Protein AF-A0A0U1TXP8-F1 (afdb_monomer_lite)

Structure (mmCIF, N/CA/C/O backbone):
data_AF-A0A0U1TXP8-F1
#
_entry.id   AF-A0A0U1TXP8-F1
#
loop_
_atom_site.group_PDB
_atom_site.id
_atom_site.type_symbol
_atom_site.label_atom_id
_atom_site.label_alt_id
_atom_site.label_comp_id
_atom_site.label_asym_id
_atom_site.label_entity_id
_atom_site.label_seq_id
_atom_site.pdbx_PDB_ins_code
_atom_site.Cartn_x
_atom_site.Cartn_y
_atom_site.Cartn_z
_atom_site.occupancy
_atom_site.B_iso_or_equiv
_atom_site.auth_seq_id
_atom_site.auth_comp_id
_atom_site.auth_asym_id
_atom_site.auth_atom_id
_atom_site.pdbx_PDB_model_num
ATOM 1 N N . ASP A 1 1 ? 27.251 -8.734 -37.425 1.00 66.00 1 ASP A N 1
ATOM 2 C CA . ASP A 1 1 ? 26.172 -7.727 -37.318 1.00 66.00 1 ASP A CA 1
ATOM 3 C C . ASP A 1 1 ? 24.769 -8.261 -37.037 1.00 66.00 1 ASP A C 1
ATOM 5 O O . ASP A 1 1 ? 24.225 -7.894 -36.007 1.00 66.00 1 ASP A O 1
ATOM 9 N N . ALA A 1 2 ? 24.181 -9.160 -37.839 1.00 79.81 2 ALA A N 1
ATOM 10 C CA . ALA A 1 2 ? 22.773 -9.589 -37.662 1.00 79.81 2 ALA A CA 1
ATOM 11 C C . ALA A 1 2 ? 22.411 -10.181 -36.274 1.00 79.81 2 ALA A C 1
ATOM 13 O O . ALA A 1 2 ? 21.310 -9.989 -35.764 1.00 79.81 2 ALA A O 1
ATOM 14 N N . TRP A 1 3 ? 23.361 -10.871 -35.643 1.00 88.19 3 TRP A N 1
ATOM 15 C CA . TRP A 1 3 ? 23.220 -11.496 -34.324 1.00 88.19 3 TRP A CA 1
ATOM 16 C C . TRP A 1 3 ? 23.032 -10.460 -33.209 1.00 88.19 3 TRP A C 1
ATOM 18 O O . TRP A 1 3 ? 22.244 -10.664 -32.292 1.00 88.19 3 TRP A O 1
ATOM 28 N N . VAL A 1 4 ? 23.717 -9.318 -33.319 1.00 90.06 4 VAL A N 1
ATOM 29 C CA . VAL A 1 4 ? 23.610 -8.215 -32.355 1.00 90.06 4 VAL A CA 1
ATOM 30 C C . VAL A 1 4 ? 22.229 -7.575 -32.462 1.00 90.06 4 VAL A C 1
ATOM 32 O O . VAL A 1 4 ? 21.575 -7.350 -31.447 1.00 90.06 4 VAL A O 1
ATOM 35 N N . SER A 1 5 ? 21.734 -7.372 -33.686 1.00 86.56 5 SER A N 1
ATOM 36 C CA . SER A 1 5 ? 20.376 -6.874 -33.925 1.00 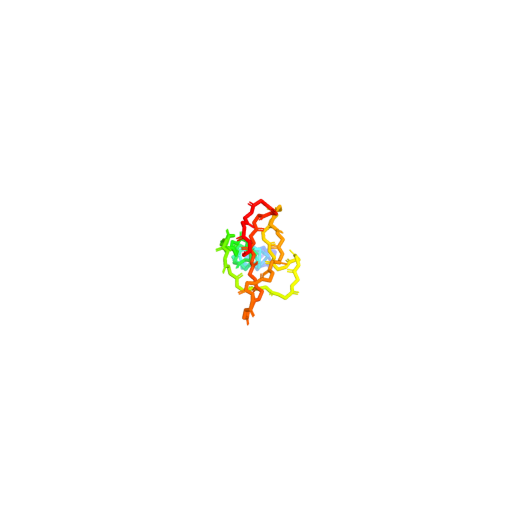86.56 5 SER A CA 1
ATOM 37 C C . SER A 1 5 ? 19.309 -7.801 -33.334 1.00 86.56 5 SER A C 1
ATOM 39 O O . SER A 1 5 ? 18.367 -7.321 -32.710 1.00 86.56 5 SER A O 1
ATOM 41 N N . PHE A 1 6 ? 19.476 -9.121 -33.455 1.00 91.75 6 PHE A N 1
ATOM 42 C CA . PHE A 1 6 ? 18.555 -10.098 -32.865 1.00 91.75 6 PHE A CA 1
ATOM 43 C C . PHE A 1 6 ? 18.525 -10.029 -31.330 1.00 91.75 6 PHE A C 1
ATOM 45 O O . PHE A 1 6 ? 17.450 -10.018 -30.728 1.00 91.75 6 PHE A O 1
ATOM 52 N N . LEU A 1 7 ? 19.693 -9.908 -30.691 1.00 93.06 7 LEU A N 1
ATOM 53 C CA . LEU A 1 7 ? 19.789 -9.760 -29.236 1.00 93.06 7 LEU A CA 1
ATOM 54 C C . LEU A 1 7 ? 19.120 -8.473 -28.743 1.00 93.06 7 LEU A C 1
ATOM 56 O O . LEU A 1 7 ? 18.434 -8.498 -27.723 1.00 93.06 7 LEU A O 1
ATOM 60 N N . ILE A 1 8 ? 19.263 -7.371 -29.483 1.00 94.38 8 ILE A N 1
ATOM 61 C CA . ILE A 1 8 ? 18.619 -6.095 -29.146 1.00 94.38 8 ILE A CA 1
ATOM 62 C C . ILE A 1 8 ? 17.092 -6.237 -29.177 1.00 94.38 8 ILE A C 1
ATOM 64 O O . ILE A 1 8 ? 16.425 -5.815 -28.234 1.00 94.38 8 ILE A O 1
ATOM 68 N N . VAL A 1 9 ? 16.532 -6.878 -30.207 1.00 94.44 9 VAL A N 1
ATOM 69 C CA . VAL A 1 9 ? 15.078 -7.096 -30.320 1.00 94.44 9 VAL A CA 1
ATOM 70 C C . VAL A 1 9 ? 14.541 -7.929 -29.152 1.00 94.44 9 VAL A C 1
ATOM 72 O O . VAL A 1 9 ? 13.524 -7.565 -28.561 1.00 94.44 9 VAL A O 1
ATOM 75 N N . LEU A 1 10 ? 15.236 -9.003 -28.768 1.00 93.50 10 LEU A N 1
ATOM 76 C CA . LEU A 1 10 ? 14.845 -9.831 -27.621 1.00 93.50 10 LEU A CA 1
ATOM 77 C C . LEU A 1 10 ? 14.870 -9.055 -26.301 1.00 93.50 10 LEU A C 1
ATOM 79 O O . LEU A 1 10 ? 13.971 -9.203 -25.473 1.00 93.50 10 LEU A O 1
ATOM 83 N N . LEU A 1 11 ? 15.884 -8.213 -26.110 1.00 94.31 11 LEU A N 1
ATOM 84 C CA . LEU A 1 11 ? 16.046 -7.419 -24.896 1.00 94.31 11 LEU A CA 1
ATOM 85 C C . LEU A 1 11 ? 14.928 -6.373 -24.777 1.00 94.31 11 LEU A C 1
ATOM 87 O O . LEU A 1 11 ? 14.308 -6.251 -23.721 1.00 94.31 11 LEU A O 1
ATOM 91 N N . VAL A 1 12 ? 14.595 -5.695 -25.879 1.00 94.94 12 VAL A N 1
ATOM 92 C CA . VAL A 1 12 ? 13.471 -4.748 -25.940 1.00 94.94 12 VAL A CA 1
ATOM 93 C C . VAL A 1 12 ? 12.136 -5.453 -25.681 1.00 94.94 12 VAL A C 1
ATOM 95 O O . VAL A 1 12 ? 11.345 -4.971 -24.873 1.00 94.94 12 VAL A O 1
ATOM 98 N N . ALA A 1 13 ? 11.894 -6.616 -26.292 1.00 93.19 13 ALA A N 1
ATOM 99 C CA . ALA A 1 13 ? 10.674 -7.391 -26.064 1.00 93.19 13 ALA A CA 1
ATOM 100 C C . ALA A 1 13 ? 10.531 -7.825 -24.594 1.00 93.19 13 ALA A C 1
ATOM 102 O O . ALA A 1 13 ? 9.459 -7.684 -24.007 1.00 93.19 13 ALA A O 1
ATOM 103 N N . SER A 1 14 ? 11.622 -8.280 -23.973 1.00 92.81 14 SER A N 1
ATOM 104 C CA . SER A 1 14 ? 11.654 -8.645 -22.553 1.00 92.81 14 SER A CA 1
ATOM 105 C C . SER A 1 14 ? 11.333 -7.454 -21.642 1.00 92.81 14 SER A C 1
ATOM 107 O O . SER A 1 14 ? 10.506 -7.573 -20.736 1.00 92.81 14 SER A O 1
ATOM 109 N N . LEU A 1 15 ? 11.914 -6.280 -21.919 1.00 90.25 15 LEU A N 1
ATOM 110 C CA . LEU A 1 15 ? 11.644 -5.050 -21.167 1.00 90.25 15 LEU A CA 1
ATOM 111 C C . LEU A 1 15 ? 10.183 -4.601 -21.287 1.00 90.25 15 LEU A C 1
ATOM 113 O O . LEU A 1 15 ? 9.581 -4.224 -20.282 1.00 90.25 15 LEU A O 1
ATOM 117 N N . LEU A 1 16 ? 9.596 -4.672 -22.485 1.00 87.75 16 LEU A N 1
ATOM 118 C CA . LEU A 1 16 ? 8.186 -4.338 -22.707 1.00 87.75 16 LEU A CA 1
ATOM 119 C C . LEU A 1 16 ? 7.252 -5.299 -21.959 1.00 87.75 16 LEU A C 1
ATOM 121 O O . LEU A 1 16 ? 6.320 -4.854 -21.288 1.00 87.75 16 LEU A O 1
ATOM 125 N N . CYS A 1 17 ? 7.536 -6.603 -22.004 1.00 87.50 17 CYS A N 1
ATOM 126 C CA . CYS A 1 17 ? 6.797 -7.608 -21.241 1.00 87.50 17 CYS A CA 1
ATOM 127 C C . CYS A 1 17 ? 6.909 -7.369 -19.729 1.00 87.50 17 CYS A C 1
ATOM 129 O O . CYS A 1 17 ? 5.902 -7.394 -19.019 1.00 87.50 17 CYS A O 1
ATOM 131 N N . TYR A 1 18 ? 8.115 -7.086 -19.232 1.00 87.44 18 TYR A N 1
ATOM 132 C CA . TYR A 1 18 ? 8.339 -6.788 -17.820 1.00 87.44 18 TYR A CA 1
ATOM 133 C C . TYR A 1 18 ? 7.587 -5.528 -17.379 1.00 87.44 18 TYR A C 1
ATOM 135 O O . TYR A 1 18 ? 6.942 -5.538 -16.331 1.00 87.44 18 TYR A O 1
ATOM 143 N N . ALA A 1 19 ? 7.606 -4.463 -18.186 1.00 78.81 19 ALA A N 1
ATOM 144 C CA . ALA A 1 19 ? 6.872 -3.232 -17.904 1.00 78.81 19 ALA A CA 1
ATOM 145 C C . ALA A 1 19 ? 5.357 -3.477 -17.809 1.00 78.81 19 ALA A C 1
ATOM 147 O O . ALA A 1 19 ? 4.714 -2.975 -16.887 1.00 78.81 19 ALA A O 1
ATOM 148 N N . HIS A 1 20 ? 4.798 -4.298 -18.703 1.00 75.62 20 HIS A N 1
ATOM 149 C CA . HIS A 1 20 ? 3.378 -4.652 -18.687 1.00 75.62 20 HIS A CA 1
ATOM 150 C C . HIS A 1 20 ? 2.986 -5.397 -17.398 1.00 75.62 20 HIS A C 1
ATOM 152 O O . HIS A 1 20 ? 1.993 -5.070 -16.749 1.00 75.62 20 HIS A O 1
ATOM 158 N N . VAL A 1 21 ? 3.814 -6.352 -16.965 1.00 72.06 21 VAL A N 1
ATOM 159 C CA . VAL A 1 21 ? 3.594 -7.111 -15.721 1.00 72.06 21 VAL A CA 1
ATOM 160 C C . VAL A 1 21 ? 3.801 -6.240 -14.477 1.00 72.06 21 VAL A C 1
ATOM 162 O O . VAL A 1 21 ? 3.058 -6.363 -13.502 1.00 72.06 21 VAL A O 1
ATOM 165 N N . ALA A 1 22 ? 4.782 -5.336 -14.496 1.00 66.38 22 ALA A N 1
ATOM 166 C CA . ALA A 1 22 ? 5.055 -4.422 -13.391 1.00 66.38 22 ALA A CA 1
ATOM 167 C C . ALA A 1 22 ? 3.908 -3.423 -13.167 1.00 66.38 22 ALA A C 1
ATOM 169 O O . ALA A 1 22 ? 3.575 -3.121 -12.017 1.00 66.38 22 ALA A O 1
ATOM 170 N N . GLN A 1 23 ? 3.262 -2.951 -14.237 1.00 57.78 23 GLN A N 1
ATOM 171 C CA . GLN A 1 23 ? 2.095 -2.071 -14.131 1.00 57.78 23 GLN A CA 1
ATOM 172 C C . GLN A 1 23 ? 0.852 -2.788 -13.583 1.00 57.78 23 GLN A C 1
ATOM 174 O O . GLN A 1 23 ? 0.062 -2.171 -12.871 1.00 57.78 23 GLN A O 1
ATOM 179 N N . GLY A 1 24 ? 0.722 -4.103 -13.789 1.00 52.50 24 GLY A N 1
ATOM 180 C CA . GLY A 1 24 ? -0.392 -4.903 -13.264 1.00 52.50 24 GLY A CA 1
ATOM 181 C C . GLY A 1 24 ? -0.444 -5.059 -11.734 1.00 52.50 24 GLY A C 1
ATOM 182 O O . GLY A 1 24 ? -1.410 -5.610 -11.214 1.00 52.50 24 GLY A O 1
ATOM 183 N N . LYS A 1 25 ? 0.566 -4.592 -10.982 1.00 51.53 25 LYS A N 1
ATOM 184 C CA . LYS A 1 25 ? 0.645 -4.771 -9.516 1.00 51.53 25 LYS A CA 1
ATOM 185 C C . LYS A 1 25 ? 0.365 -3.523 -8.674 1.00 51.53 25 LYS A C 1
ATOM 187 O O . LYS A 1 25 ? 0.470 -3.608 -7.451 1.00 51.53 25 LYS A O 1
ATOM 192 N N . ARG A 1 26 ? 0.033 -2.369 -9.262 1.00 50.47 26 ARG A N 1
ATOM 193 C CA . ARG A 1 26 ? 0.061 -1.089 -8.523 1.00 50.47 26 ARG A CA 1
ATOM 194 C C . ARG A 1 26 ? -1.217 -0.264 -8.480 1.00 50.47 26 ARG A C 1
ATOM 196 O O . ARG A 1 26 ? -1.141 0.933 -8.254 1.00 50.47 26 ARG A O 1
ATOM 203 N N . THR A 1 27 ? -2.375 -0.904 -8.507 1.00 49.25 27 THR A N 1
ATOM 204 C CA . THR A 1 27 ? -3.609 -0.291 -7.994 1.00 49.25 27 THR A CA 1
ATOM 205 C C . THR A 1 27 ? -4.526 -1.373 -7.433 1.00 49.25 27 THR A C 1
ATOM 207 O O . THR A 1 27 ? -5.583 -1.667 -7.978 1.00 49.25 27 THR A O 1
ATOM 210 N N . LYS A 1 28 ? -4.162 -1.966 -6.283 1.00 57.28 28 LYS A N 1
ATOM 211 C CA . LYS A 1 28 ? -5.233 -2.346 -5.349 1.00 57.28 28 LYS A CA 1
ATOM 212 C C . LYS A 1 28 ? -5.847 -1.023 -4.925 1.00 57.28 28 LYS A C 1
ATOM 214 O O . LYS A 1 28 ? -5.299 -0.343 -4.061 1.00 57.28 28 LYS A O 1
ATOM 219 N N . GLU A 1 29 ? -6.885 -0.619 -5.645 1.00 59.75 29 GLU A N 1
ATOM 220 C CA . GLU A 1 29 ? -7.672 0.559 -5.334 1.00 59.75 29 GLU A CA 1
ATOM 221 C C . GLU A 1 29 ? -7.982 0.510 -3.842 1.00 59.75 29 GLU A C 1
ATOM 223 O O . GLU A 1 29 ? -8.354 -0.530 -3.284 1.00 59.75 29 GLU A O 1
ATOM 228 N N . CYS A 1 30 ? -7.633 1.591 -3.165 1.00 69.06 30 CYS A N 1
ATOM 229 C CA . CYS A 1 30 ? -7.539 1.569 -1.727 1.00 69.06 30 CYS A CA 1
ATOM 230 C C . CYS A 1 30 ? -8.931 1.807 -1.137 1.00 69.06 30 CYS A C 1
ATOM 232 O O . CYS A 1 30 ? -9.308 2.935 -0.840 1.00 69.06 30 CYS A O 1
ATOM 234 N N . VAL A 1 31 ? -9.720 0.733 -1.061 1.00 72.44 31 VAL A N 1
ATOM 235 C CA . VAL A 1 31 ? -11.139 0.785 -0.692 1.00 72.44 31 VAL A CA 1
ATOM 236 C C . VAL A 1 31 ? -11.313 0.682 0.824 1.00 72.44 31 VAL A C 1
ATOM 238 O O . VAL A 1 31 ? -10.935 -0.320 1.440 1.00 72.44 31 VAL A O 1
ATOM 241 N N . THR A 1 32 ? -11.918 1.714 1.413 1.00 76.69 32 THR A N 1
ATOM 242 C CA . THR A 1 32 ? -12.363 1.738 2.815 1.00 76.69 32 THR A CA 1
ATOM 243 C C . THR A 1 32 ? -13.488 0.726 3.041 1.00 76.69 32 THR A C 1
ATOM 245 O O . THR A 1 32 ? -14.329 0.512 2.170 1.00 76.69 32 THR A O 1
ATOM 248 N N . GLY A 1 33 ? -13.528 0.091 4.211 1.00 77.00 33 GLY A N 1
ATOM 249 C CA . GLY A 1 33 ? -14.580 -0.861 4.580 1.00 77.00 33 GLY A CA 1
ATOM 250 C C . GLY A 1 33 ? -14.405 -2.266 4.001 1.00 77.00 33 GLY A C 1
ATOM 251 O O . GLY A 1 33 ? -15.256 -3.130 4.236 1.00 77.00 33 GLY A O 1
ATOM 252 N N . LYS A 1 34 ? -13.307 -2.527 3.278 1.00 85.50 34 LYS A N 1
ATOM 253 C CA . LYS A 1 34 ? -12.952 -3.888 2.865 1.00 85.50 34 LYS A CA 1
ATOM 254 C C . LYS A 1 34 ? -12.617 -4.747 4.093 1.00 85.50 34 LYS A C 1
ATOM 256 O O . LYS A 1 34 ? -12.101 -4.208 5.077 1.00 85.50 34 LYS A O 1
ATOM 261 N N . PRO A 1 35 ? -12.881 -6.061 4.043 1.00 87.75 35 PRO A N 1
ATOM 262 C CA . PRO A 1 35 ? -12.464 -6.965 5.103 1.00 87.75 35 PRO A CA 1
ATOM 263 C C . PRO A 1 35 ? -10.937 -6.975 5.237 1.00 87.75 35 PRO A C 1
ATOM 265 O O . PRO A 1 35 ? -10.216 -6.850 4.243 1.00 87.75 35 PRO A O 1
ATOM 268 N N . CYS A 1 36 ? -10.460 -7.111 6.466 1.00 86.81 36 CYS A N 1
ATOM 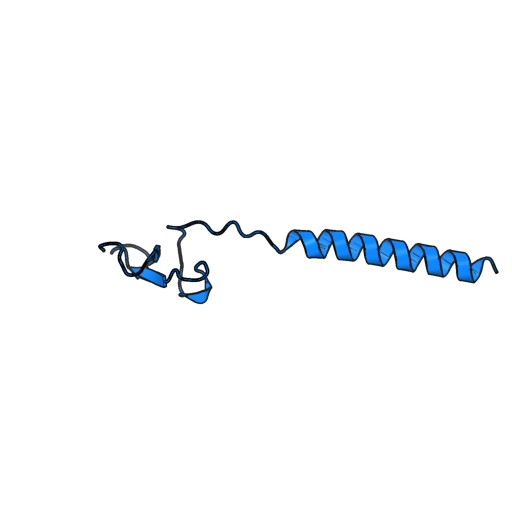269 C CA . CYS A 1 36 ? -9.042 -7.175 6.801 1.00 86.81 36 CYS A CA 1
ATOM 270 C C . CYS A 1 36 ? -8.829 -8.160 7.945 1.00 86.81 36 CYS A C 1
ATOM 272 O O . CYS A 1 36 ? -9.730 -8.339 8.755 1.00 86.81 36 CYS A O 1
ATOM 274 N N . ASP A 1 37 ? -7.637 -8.743 8.029 1.00 88.06 37 ASP A N 1
ATOM 275 C CA . ASP A 1 37 ? -7.197 -9.493 9.211 1.00 88.06 37 ASP A CA 1
ATOM 276 C C . ASP A 1 37 ? -6.086 -8.735 9.955 1.00 88.06 37 ASP A C 1
ATOM 278 O O . ASP A 1 37 ? -5.859 -8.945 11.147 1.00 88.06 37 ASP A O 1
ATOM 282 N N . SER A 1 38 ? -5.398 -7.814 9.271 1.00 84.56 38 SER A N 1
ATOM 283 C CA . SER A 1 38 ? -4.339 -6.979 9.831 1.00 84.56 38 SER A CA 1
ATOM 284 C C . SER A 1 38 ? -4.373 -5.545 9.297 1.00 84.56 38 SER A C 1
ATOM 286 O O . SER A 1 38 ? -4.871 -5.268 8.207 1.00 84.56 38 SER A O 1
ATOM 288 N N . ASN A 1 39 ? -3.753 -4.613 10.028 1.00 84.88 39 ASN A N 1
ATOM 289 C CA . ASN A 1 39 ? -3.573 -3.223 9.587 1.00 84.88 39 ASN A CA 1
ATOM 290 C C . ASN A 1 39 ? -2.800 -3.120 8.262 1.00 84.88 39 ASN A C 1
ATOM 292 O O . ASN A 1 39 ? -3.018 -2.182 7.504 1.00 84.88 39 ASN A O 1
ATOM 296 N N . TYR A 1 40 ? -1.929 -4.088 7.961 1.00 82.56 40 TYR A N 1
ATOM 297 C CA . TYR A 1 40 ? -1.184 -4.137 6.697 1.00 82.56 40 TYR A CA 1
ATOM 298 C C . TYR A 1 40 ? -2.060 -4.445 5.482 1.00 82.56 40 TYR A C 1
ATOM 300 O O . TYR A 1 40 ? -1.678 -4.124 4.356 1.00 82.56 40 TYR A O 1
ATOM 308 N N . ASP A 1 41 ? -3.231 -5.049 5.695 1.00 84.19 41 ASP A N 1
ATOM 309 C CA . ASP A 1 41 ? -4.201 -5.240 4.622 1.00 84.19 41 ASP A CA 1
ATOM 310 C C . ASP A 1 41 ? -4.862 -3.917 4.253 1.00 84.19 41 ASP A C 1
ATOM 312 O O . ASP A 1 41 ? -5.330 -3.754 3.125 1.00 84.19 41 ASP A O 1
ATOM 316 N N . CYS A 1 42 ? -4.904 -2.973 5.191 1.00 84.50 42 CYS A N 1
ATOM 317 C CA . CYS A 1 42 ? -5.558 -1.694 5.038 1.00 84.50 42 CYS A CA 1
ATOM 318 C C . CYS A 1 42 ? -4.691 -0.669 4.319 1.00 84.50 42 CYS A C 1
ATOM 320 O O . CYS A 1 42 ? -3.481 -0.793 4.147 1.00 84.50 42 C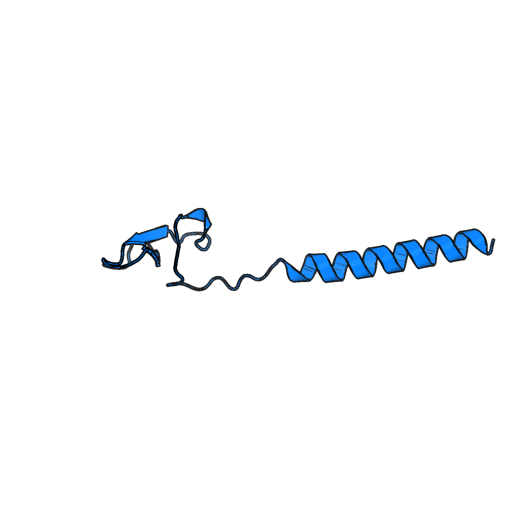YS A O 1
ATOM 322 N N . CYS A 1 43 ? -5.377 0.348 3.822 1.00 84.38 43 CYS A N 1
ATOM 323 C CA . CYS A 1 43 ? -4.746 1.457 3.138 1.00 84.38 43 CYS A CA 1
ATOM 324 C C . CYS A 1 43 ? -3.899 2.277 4.092 1.00 84.38 43 CYS A C 1
ATOM 326 O O . CYS A 1 43 ? -4.117 2.256 5.301 1.00 84.38 43 CYS A O 1
ATOM 328 N N . ASN A 1 44 ? -2.946 3.021 3.534 1.00 77.62 44 ASN A N 1
ATOM 329 C CA . ASN A 1 44 ? -2.100 3.875 4.348 1.00 77.62 44 ASN A CA 1
ATOM 330 C C . ASN A 1 44 ? -2.988 4.807 5.193 1.00 77.62 44 ASN A C 1
ATOM 332 O O . ASN A 1 44 ? -3.914 5.417 4.658 1.00 77.62 44 ASN A O 1
ATOM 336 N N . SER A 1 45 ? -2.723 4.852 6.501 1.00 80.69 45 SER A N 1
ATOM 337 C CA . SER A 1 45 ? -3.502 5.585 7.514 1.00 80.69 45 SER A CA 1
ATOM 338 C C . SER A 1 45 ? -4.865 4.994 7.926 1.00 80.69 45 SER A C 1
ATOM 340 O O . SER A 1 45 ? -5.515 5.573 8.794 1.00 80.69 45 SER A O 1
ATOM 342 N N . GLN A 1 46 ? -5.273 3.835 7.397 1.00 86.62 46 GLN A N 1
ATOM 343 C CA . GLN A 1 46 ? -6.411 3.058 7.909 1.00 86.62 46 GLN A CA 1
ATOM 344 C C . GLN A 1 46 ? -5.930 1.931 8.829 1.00 86.62 46 GLN A C 1
ATOM 346 O O . GLN A 1 46 ? -4.848 1.374 8.644 1.00 86.62 46 GLN A O 1
ATOM 351 N N . ILE A 1 47 ? -6.759 1.571 9.805 1.00 89.00 47 ILE A N 1
ATOM 352 C CA . ILE A 1 47 ? -6.534 0.438 10.704 1.00 89.00 47 ILE A CA 1
ATOM 353 C C . ILE A 1 47 ? -7.650 -0.589 10.547 1.00 89.00 47 ILE A C 1
ATOM 355 O O . ILE A 1 47 ? -8.748 -0.283 10.080 1.00 89.00 47 ILE A O 1
ATOM 359 N N . CYS A 1 48 ? -7.350 -1.827 10.912 1.00 88.88 48 CYS A N 1
ATOM 360 C CA . CYS A 1 48 ? -8.294 -2.922 10.856 1.00 88.88 48 CYS A CA 1
ATOM 361 C C . CYS A 1 48 ? -9.171 -2.906 12.117 1.00 88.88 48 CYS A C 1
ATOM 363 O O . CYS A 1 48 ? -8.718 -3.244 13.211 1.00 88.88 48 CYS A O 1
ATOM 365 N N . LEU A 1 49 ? -10.416 -2.453 11.973 1.00 88.75 49 LEU A N 1
ATOM 366 C CA . LEU A 1 49 ? -11.374 -2.254 13.059 1.00 88.75 49 LEU A CA 1
ATOM 367 C C . LEU A 1 49 ? -12.327 -3.445 13.169 1.00 88.75 49 LEU A C 1
ATOM 369 O O . LEU A 1 49 ? -12.789 -3.977 12.161 1.00 88.75 49 LEU A O 1
ATOM 373 N N . SER A 1 50 ? -12.669 -3.843 14.395 1.00 85.12 50 SER A N 1
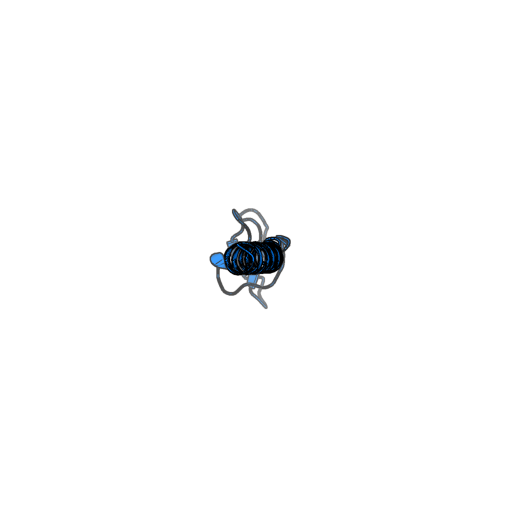ATOM 374 C CA . SER A 1 50 ? -13.702 -4.858 14.629 1.00 85.12 50 SER A CA 1
ATOM 375 C C . SER A 1 50 ? -15.091 -4.234 14.503 1.00 85.12 50 SER A C 1
ATOM 377 O O . SER A 1 50 ? -15.405 -3.306 15.235 1.00 85.12 50 SER A O 1
ATOM 379 N N . SER A 1 51 ? -15.935 -4.765 13.616 1.00 75.94 51 SER A N 1
ATOM 380 C CA . SER A 1 51 ? -17.339 -4.347 13.425 1.00 75.94 51 SER A CA 1
ATOM 381 C C . SER A 1 51 ? -18.343 -5.320 14.070 1.00 75.94 51 SER A C 1
ATOM 383 O O . SER A 1 51 ? -19.451 -5.533 13.577 1.00 75.94 51 SER A O 1
ATOM 385 N N . GLY A 1 52 ? -17.929 -6.017 15.133 1.00 74.25 52 GLY A N 1
ATOM 386 C CA . GLY A 1 52 ? -18.757 -6.964 15.896 1.00 74.25 52 GLY A CA 1
ATOM 387 C C . GLY A 1 52 ? -18.995 -8.333 15.237 1.00 74.25 52 GLY A C 1
ATOM 388 O O . GLY A 1 52 ? -19.147 -9.320 15.949 1.00 74.25 52 GLY A O 1
ATOM 389 N N . ARG A 1 53 ? -18.996 -8.436 13.899 1.00 72.75 53 ARG A N 1
ATOM 390 C CA . ARG A 1 53 ? -19.091 -9.724 13.165 1.00 72.75 53 ARG A CA 1
ATOM 391 C C . ARG A 1 53 ? -17.879 -10.041 12.290 1.00 72.75 53 ARG A C 1
ATOM 393 O O . ARG A 1 53 ? -17.679 -11.194 11.931 1.00 72.75 53 ARG A O 1
ATOM 400 N N . ALA A 1 54 ? -17.120 -9.018 11.911 1.00 81.50 54 ALA A N 1
ATOM 401 C CA . ALA A 1 54 ? -15.952 -9.123 11.045 1.00 81.50 54 ALA A CA 1
ATOM 402 C C . ALA A 1 54 ? -15.041 -7.908 11.244 1.00 81.50 54 ALA A C 1
ATOM 404 O O . ALA A 1 54 ? -15.483 -6.870 11.747 1.00 81.50 54 ALA A O 1
ATOM 405 N N . TYR A 1 55 ? -13.798 -8.021 10.798 1.00 86.56 55 TYR A N 1
ATOM 406 C CA . TYR A 1 55 ? -12.841 -6.925 10.801 1.00 86.56 55 TYR A CA 1
ATOM 407 C C . TYR A 1 55 ? -12.843 -6.206 9.449 1.00 86.56 55 TYR A C 1
ATOM 409 O O . TYR A 1 55 ? -12.907 -6.847 8.396 1.00 86.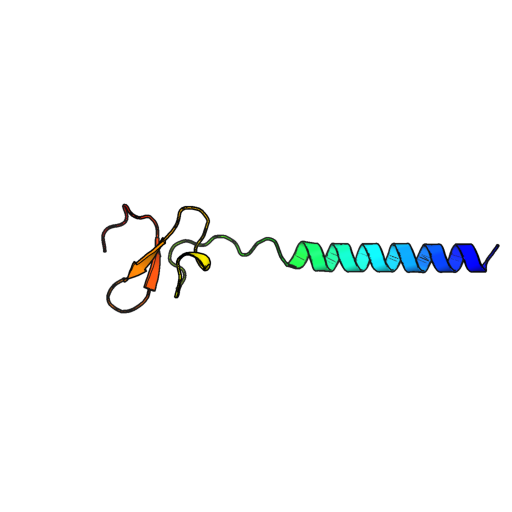56 55 TYR A O 1
ATOM 417 N N . LYS A 1 56 ? -12.832 -4.872 9.468 1.00 90.62 56 LYS A N 1
ATOM 418 C CA . LYS A 1 56 ? -12.874 -4.022 8.271 1.00 90.62 56 LYS A CA 1
ATOM 419 C C . LYS A 1 56 ? -11.927 -2.838 8.398 1.00 90.62 56 LYS A C 1
ATOM 421 O O . LYS A 1 56 ? -11.745 -2.297 9.484 1.00 90.62 56 LYS A O 1
ATOM 426 N N . CYS A 1 57 ? -11.355 -2.408 7.279 1.00 88.81 57 CYS A N 1
ATOM 427 C CA . CYS A 1 57 ? -10.505 -1.223 7.252 1.00 88.81 57 CYS A CA 1
ATOM 428 C C . CYS A 1 57 ? -11.329 0.048 7.470 1.00 88.81 57 CYS A C 1
ATOM 430 O O . CYS A 1 57 ? -12.291 0.288 6.737 1.00 88.81 57 CYS A O 1
ATOM 432 N N . GLY A 1 58 ? -10.927 0.868 8.434 1.00 86.25 58 GLY A N 1
ATOM 433 C CA . GLY A 1 58 ? -11.538 2.163 8.716 1.00 86.25 58 GLY A CA 1
ATOM 434 C C . GLY A 1 58 ? -10.560 3.116 9.394 1.00 86.25 58 GLY A C 1
ATOM 435 O O . GLY A 1 58 ? -9.401 2.776 9.661 1.00 86.25 58 GLY A O 1
ATOM 436 N N . TRP A 1 59 ? -11.012 4.336 9.640 1.00 84.25 59 TRP A N 1
ATOM 437 C CA . TRP A 1 59 ? -10.235 5.356 10.330 1.00 84.25 59 TRP A CA 1
ATOM 438 C C . TRP A 1 59 ? -10.445 5.220 11.833 1.00 84.25 59 TRP A C 1
ATOM 440 O O . TRP A 1 59 ? -11.536 4.903 12.285 1.00 84.25 59 TRP A O 1
ATOM 450 N N . SER A 1 60 ? -9.422 5.507 12.640 1.00 72.56 60 SER A N 1
ATOM 451 C CA . SER A 1 60 ? -9.527 5.391 14.108 1.00 72.56 60 SER A CA 1
ATOM 452 C C . SER A 1 60 ? -10.627 6.264 14.739 1.00 72.56 60 SER A C 1
ATOM 454 O O . SER A 1 60 ? -10.954 6.073 15.906 1.00 72.56 60 SER A O 1
ATOM 456 N N . SER A 1 61 ? -11.154 7.239 14.001 1.00 72.12 61 SER A N 1
ATOM 457 C CA . SER A 1 61 ? -12.260 8.115 14.393 1.00 72.12 61 SER A CA 1
ATOM 458 C C . SER A 1 61 ? -13.643 7.602 13.970 1.00 72.12 61 SER A C 1
ATOM 460 O O . SER A 1 61 ? -14.639 8.235 14.315 1.00 72.12 61 SER A O 1
ATOM 462 N N . ASP A 1 62 ? -13.722 6.491 13.233 1.00 61.69 62 ASP A N 1
ATOM 463 C CA . ASP A 1 62 ? -14.993 5.872 12.865 1.00 61.69 62 ASP A CA 1
ATOM 464 C C . ASP A 1 62 ? -15.576 5.138 14.092 1.00 61.69 62 ASP A C 1
ATOM 466 O O . ASP A 1 62 ? -14.894 4.290 14.677 1.00 61.69 62 ASP A O 1
ATOM 470 N N . PRO A 1 63 ? -16.808 5.462 14.529 1.00 55.06 63 PRO A N 1
ATOM 471 C CA . PRO A 1 63 ? -17.436 4.792 15.662 1.00 55.06 63 PRO A CA 1
ATOM 472 C C . PRO A 1 63 ? -17.731 3.321 15.325 1.00 55.06 63 PRO A C 1
ATOM 474 O O . PRO A 1 63 ? -18.234 3.020 14.240 1.00 55.06 63 PRO A O 1
ATOM 477 N N . ILE A 1 64 ? -17.391 2.429 16.264 1.00 57.78 64 ILE A N 1
ATOM 478 C CA . ILE A 1 64 ? -17.612 0.971 16.195 1.00 57.78 64 ILE A CA 1
ATOM 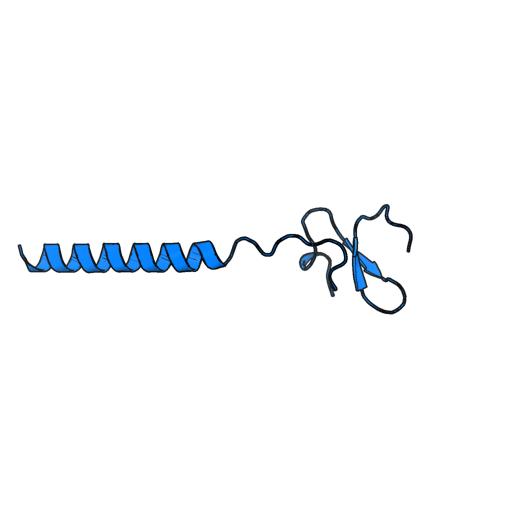479 C C . ILE A 1 64 ? -19.092 0.638 16.389 1.00 57.78 64 ILE A C 1
ATOM 481 O O . ILE A 1 64 ? -19.683 1.170 17.358 1.00 57.78 64 ILE A O 1
#

Secondary structure (DSSP, 8-state):
-HHHHHHHHHHHHHHHHHHHHHHTTS-----TT-B-SSGGGSPTT-EEEE-SSSEEEE-TTS--

Sequence (64 aa):
DAWVSFLIVLLVASLLCYAHVAQGKRTKECVTGKPCDSNYDCCNSQICLSSGRAYKCGWSSDPI

Foldseek 3Di:
DVVVVVVVVVVVVVVVVVVVVVVVPPPPPQDFFDFDPFQVVHDVQWGFDDPPPGTTTDHPPDDD

Radius of gyration: 21.59 Å; chains: 1; bounding box: 45×20×54 Å

Organism: Lychas mucronatus (NCBI:txid172552)

pLDDT: mean 79.42, std 12.62, range [49.25, 94.94]